Protein AF-A0A2C9JNB5-F1 (afdb_monomer_lite)

Organism: Biomphalaria glabrata (NCBI:txid6526)

Foldseek 3Di:
DDDQVQLVVCCVFQVGSASAQAEAWDQADPVRHGDPDIRGHRHAQTQEAEWEDAPPDDPVDTRAGYCSRLQHQAQKYWYQFNNATKIKGFPDRCCSPDPVAVQWGKIWIGRPDPVCPDIFIKIKHQPVAADDDPDPVSVNVVVVVDQRVVVRVCSNRPRIDIDRPPDDRDD

pLDDT: mean 92.53, std 6.51, range [47.84, 98.31]

Sequence (171 aa):
MEDPTQSLINLALTGSATPHLHNGELLYDDKGNLLPHPVHGIQTRSQIGFMFWDKGEDPEKRTEVGSMLKTPKNPVWVSKVNGQFGLLFSLNPELVSDWRVENKFTMWYYTGLLSQVKPTVLSIETRVGRPRPKTGLQRREEENKIPPLENCIMTKWYGADVKWNGTVPFV

Secondary structure (DSSP, 8-state):
---THHHHHHHHHHS---S--SBSEEEE-TTSPEEEEEEE-B-S--SSEEEEE-TTS-TTSPPPPPHHHHS-SSSEEEEEETTEEEEEE-S-GGGGT-TTGGGEEEEEEE---TT--S-EEEEEE-SS-SPPPSSHHHHHHHHTTS-HHHHHHHTTSTT-EEE-TTPPP--

Structure (mmCIF, N/CA/C/O backbone):
data_AF-A0A2C9JNB5-F1
#
_entry.id   AF-A0A2C9JNB5-F1
#
loop_
_atom_site.group_PDB
_atom_site.id
_atom_site.type_symbol
_atom_site.label_atom_id
_atom_site.label_alt_id
_atom_site.label_comp_id
_atom_site.label_asym_id
_atom_site.label_entity_id
_atom_site.label_seq_id
_atom_site.pdbx_PDB_ins_code
_atom_site.Cartn_x
_atom_site.Cartn_y
_atom_site.Cartn_z
_atom_site.occupancy
_atom_site.B_iso_or_equiv
_atom_site.auth_seq_id
_atom_site.auth_comp_id
_atom_site.auth_asym_id
_atom_site.auth_atom_id
_atom_site.pdbx_PDB_model_num
ATOM 1 N N . MET A 1 1 ? 22.457 -8.039 0.724 1.00 47.84 1 MET A N 1
ATOM 2 C CA . MET A 1 1 ? 21.889 -9.380 0.486 1.00 47.84 1 MET A CA 1
ATOM 3 C C . MET A 1 1 ? 20.623 -9.151 -0.313 1.00 47.84 1 MET A C 1
ATOM 5 O O . MET A 1 1 ? 19.877 -8.256 0.063 1.00 47.84 1 MET A O 1
ATOM 9 N N . GLU A 1 2 ? 20.441 -9.833 -1.438 1.00 66.94 2 GLU A N 1
ATOM 10 C CA . GLU A 1 2 ? 19.207 -9.708 -2.225 1.00 66.94 2 GLU A CA 1
ATOM 11 C C . GLU A 1 2 ? 18.036 -10.273 -1.403 1.00 66.94 2 GLU A C 1
ATOM 13 O O . GLU A 1 2 ? 18.158 -11.362 -0.844 1.00 66.94 2 GLU A O 1
ATOM 18 N N . ASP A 1 3 ? 16.943 -9.514 -1.265 1.00 82.50 3 ASP A N 1
ATOM 19 C CA . ASP A 1 3 ? 15.732 -9.935 -0.547 1.00 82.50 3 ASP A CA 1
ATOM 20 C C . ASP A 1 3 ? 14.721 -10.523 -1.552 1.00 82.50 3 ASP A C 1
ATOM 22 O O . ASP A 1 3 ? 14.084 -9.763 -2.288 1.00 82.50 3 ASP A O 1
ATOM 26 N N . PRO A 1 4 ? 14.536 -11.857 -1.604 1.00 91.69 4 PRO A N 1
ATOM 27 C CA . PRO A 1 4 ? 13.614 -12.489 -2.546 1.00 91.69 4 PRO A CA 1
ATOM 28 C C . PRO A 1 4 ? 12.146 -12.350 -2.122 1.00 91.69 4 PRO A C 1
ATOM 30 O O . PRO A 1 4 ? 11.254 -12.772 -2.861 1.00 91.69 4 PRO A O 1
ATOM 33 N N . THR A 1 5 ? 11.868 -11.786 -0.940 1.00 94.25 5 THR A N 1
ATOM 34 C CA . THR A 1 5 ? 10.520 -11.741 -0.362 1.00 94.25 5 THR A CA 1
ATOM 35 C C . THR A 1 5 ? 9.524 -11.098 -1.321 1.00 94.25 5 THR A C 1
ATOM 37 O O . THR A 1 5 ? 8.430 -11.628 -1.505 1.00 94.25 5 THR A O 1
ATOM 40 N N . GLN A 1 6 ? 9.893 -9.998 -1.986 1.00 95.00 6 GLN A N 1
ATOM 41 C CA . GLN A 1 6 ? 8.970 -9.316 -2.896 1.00 95.00 6 GLN A CA 1
ATOM 42 C C . GLN A 1 6 ? 8.608 -10.173 -4.116 1.00 95.00 6 GLN A C 1
ATOM 44 O O . GLN A 1 6 ? 7.438 -10.219 -4.493 1.00 95.00 6 GLN A O 1
ATOM 49 N N . SER A 1 7 ? 9.571 -10.904 -4.682 1.00 95.81 7 SER A N 1
ATOM 50 C CA . SER A 1 7 ? 9.325 -11.835 -5.789 1.00 95.81 7 SER A CA 1
ATOM 51 C C . SER A 1 7 ? 8.367 -12.956 -5.397 1.00 95.81 7 SER A C 1
ATOM 53 O O . SER A 1 7 ? 7.477 -13.302 -6.171 1.00 95.81 7 SER A O 1
ATOM 55 N N . LEU A 1 8 ? 8.505 -13.499 -4.183 1.00 96.81 8 LEU A N 1
ATOM 56 C CA . LEU A 1 8 ? 7.609 -14.538 -3.669 1.00 96.81 8 LEU A CA 1
ATOM 57 C C . LEU A 1 8 ? 6.182 -14.012 -3.471 1.00 96.81 8 LEU A C 1
ATOM 59 O O . LEU A 1 8 ? 5.219 -14.678 -3.855 1.00 96.81 8 LEU A O 1
ATOM 63 N N . ILE A 1 9 ? 6.037 -12.801 -2.923 1.00 96.19 9 ILE A N 1
ATOM 64 C CA . ILE A 1 9 ? 4.729 -12.153 -2.776 1.00 96.19 9 ILE A CA 1
ATOM 65 C C . ILE A 1 9 ? 4.106 -11.880 -4.147 1.00 96.19 9 ILE A C 1
ATOM 67 O O . ILE A 1 9 ? 2.944 -12.214 -4.371 1.00 96.19 9 ILE A O 1
ATOM 71 N N . ASN A 1 10 ? 4.868 -11.329 -5.090 1.00 96.81 10 ASN A N 1
ATOM 72 C CA . ASN A 1 10 ? 4.367 -11.039 -6.431 1.00 96.81 10 ASN A CA 1
ATOM 73 C C . ASN A 1 10 ? 3.964 -12.315 -7.180 1.00 96.81 10 ASN A C 1
ATOM 75 O O . ASN A 1 10 ? 2.927 -12.311 -7.848 1.00 96.81 10 ASN A O 1
ATOM 79 N N . LEU A 1 11 ? 4.695 -13.422 -7.005 1.00 96.50 11 LEU A N 1
ATOM 80 C CA . LEU A 1 11 ? 4.307 -14.725 -7.546 1.00 96.50 11 LEU A CA 1
ATOM 81 C C . LEU A 1 11 ? 2.952 -15.171 -6.987 1.00 96.50 11 LEU A C 1
ATOM 83 O O . LEU A 1 11 ? 2.073 -15.549 -7.757 1.00 96.50 11 LEU A O 1
ATOM 87 N N . ALA A 1 12 ? 2.755 -15.074 -5.670 1.00 96.31 12 ALA A N 1
ATOM 88 C CA . ALA A 1 12 ? 1.500 -15.458 -5.027 1.00 96.31 12 ALA A CA 1
ATOM 89 C C . ALA A 1 12 ? 0.314 -14.568 -5.444 1.00 96.31 12 ALA A C 1
ATOM 91 O O . ALA A 1 12 ? -0.801 -15.060 -5.606 1.00 96.31 12 ALA A O 1
ATOM 92 N N . LEU A 1 13 ? 0.542 -13.264 -5.629 1.00 96.00 13 LEU A N 1
ATOM 93 C CA . LEU A 1 13 ? -0.511 -12.314 -5.994 1.00 96.00 13 LEU A CA 1
ATOM 94 C C . LEU A 1 13 ? -0.849 -12.342 -7.489 1.00 96.00 13 LEU A C 1
ATOM 96 O O . LEU A 1 13 ? -2.009 -12.178 -7.858 1.00 96.00 13 LEU A O 1
ATOM 100 N N . THR A 1 14 ? 0.155 -12.512 -8.351 1.00 95.19 14 THR A N 1
ATOM 101 C CA . THR A 1 14 ? 0.032 -12.225 -9.792 1.00 95.19 14 THR A CA 1
ATOM 102 C C . THR A 1 14 ? 0.382 -13.398 -10.701 1.00 95.19 14 THR A C 1
ATOM 104 O O . THR A 1 14 ? 0.107 -13.334 -11.897 1.00 95.19 14 THR A O 1
ATOM 107 N N . GLY A 1 15 ? 0.990 -14.459 -10.166 1.00 94.19 15 GLY A N 1
ATOM 108 C CA . GLY A 1 15 ? 1.539 -15.565 -10.951 1.00 94.19 15 GLY A CA 1
ATOM 109 C C . GLY A 1 15 ? 2.912 -15.278 -11.573 1.00 94.19 15 GLY A C 1
ATOM 110 O O . GLY A 1 15 ? 3.423 -16.128 -12.295 1.00 94.19 15 GLY A O 1
ATOM 111 N N . SER A 1 16 ? 3.529 -14.120 -11.293 1.00 93.06 16 SER A N 1
ATOM 112 C CA . SER A 1 16 ? 4.857 -13.739 -11.799 1.00 93.06 16 SER A CA 1
ATOM 113 C C . SER A 1 16 ? 5.824 -13.378 -10.668 1.00 93.06 16 SER A C 1
ATOM 115 O O . SER A 1 16 ? 5.516 -12.546 -9.819 1.00 93.06 16 SER A O 1
ATOM 117 N N . ALA A 1 17 ? 7.018 -13.976 -10.677 1.00 94.62 17 ALA A N 1
ATOM 118 C CA . ALA A 1 17 ? 8.033 -13.844 -9.627 1.00 94.62 17 ALA A CA 1
ATOM 119 C C . ALA A 1 17 ? 8.981 -12.636 -9.805 1.00 94.62 17 ALA A C 1
ATOM 121 O O . ALA A 1 17 ? 10.168 -12.715 -9.487 1.00 94.62 17 ALA A O 1
ATOM 122 N N . THR A 1 18 ? 8.484 -11.513 -10.324 1.00 95.00 18 THR A N 1
ATOM 123 C CA . THR A 1 18 ? 9.281 -10.280 -10.432 1.00 95.00 18 THR A CA 1
ATOM 124 C C . THR A 1 18 ? 9.478 -9.617 -9.061 1.00 95.00 18 THR A C 1
ATOM 126 O O . THR A 1 18 ? 8.519 -9.561 -8.289 1.00 95.00 18 THR A O 1
ATOM 129 N N . PRO A 1 19 ? 10.661 -9.058 -8.738 1.00 94.75 19 PRO A N 1
ATOM 130 C CA . PRO A 1 19 ? 10.844 -8.255 -7.527 1.00 94.75 19 PRO A CA 1
ATOM 131 C C . PRO A 1 19 ? 10.262 -6.839 -7.662 1.00 94.75 19 PRO A C 1
ATOM 133 O O . PRO A 1 19 ? 10.187 -6.102 -6.680 1.00 94.75 19 PRO A O 1
ATOM 136 N N . HIS A 1 20 ? 9.866 -6.428 -8.868 1.00 95.62 20 HIS A N 1
ATOM 137 C CA . HIS A 1 20 ? 9.505 -5.050 -9.165 1.00 95.62 20 HIS A CA 1
ATOM 138 C C . HIS A 1 20 ? 8.011 -4.783 -8.955 1.00 95.62 20 HIS A C 1
ATOM 140 O O . HIS A 1 20 ? 7.153 -5.615 -9.245 1.00 95.62 20 HIS A O 1
ATOM 146 N N . LEU A 1 21 ? 7.703 -3.587 -8.451 1.00 96.25 21 LEU A N 1
ATOM 147 C CA . LEU A 1 21 ? 6.345 -3.167 -8.089 1.00 96.25 21 LEU A CA 1
ATOM 148 C C . LEU A 1 21 ? 5.705 -2.214 -9.108 1.00 96.25 2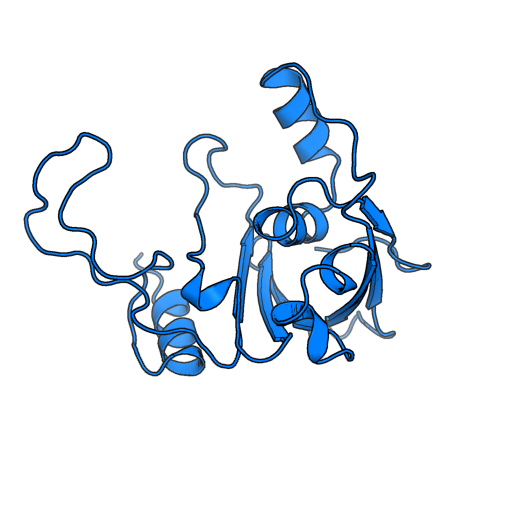1 LEU A C 1
ATOM 150 O O . LEU A 1 21 ? 4.512 -1.927 -8.998 1.00 96.25 21 LEU A O 1
ATOM 154 N N . HIS A 1 22 ? 6.468 -1.728 -10.092 1.00 95.81 22 HIS A N 1
ATOM 155 C CA . HIS A 1 22 ? 5.956 -0.874 -11.162 1.00 95.81 22 HIS A CA 1
ATOM 156 C C . HIS A 1 22 ? 5.144 -1.681 -12.185 1.00 95.81 22 HIS A C 1
ATOM 158 O O . HIS A 1 22 ? 5.189 -2.910 -12.228 1.00 95.81 22 HIS A O 1
ATOM 164 N N . ASN A 1 23 ? 4.393 -0.976 -13.026 1.00 96.44 23 ASN A N 1
ATOM 165 C CA . ASN A 1 23 ? 3.623 -1.595 -14.100 1.00 96.44 23 ASN A CA 1
ATOM 166 C C . ASN A 1 23 ? 4.508 -1.910 -15.311 1.00 96.44 23 ASN A C 1
ATOM 168 O O . ASN A 1 23 ? 5.436 -1.155 -15.602 1.00 96.44 23 ASN A O 1
ATOM 172 N N . GLY A 1 24 ? 4.140 -2.957 -16.051 1.00 95.50 24 GLY A N 1
ATOM 173 C CA . GLY A 1 24 ? 4.671 -3.247 -17.383 1.00 95.50 24 GLY A CA 1
ATOM 174 C C . GLY A 1 24 ? 6.188 -3.400 -17.407 1.00 95.50 24 GLY A C 1
ATOM 175 O O . GLY A 1 24 ? 6.787 -3.882 -16.451 1.00 95.50 24 GLY A O 1
ATOM 176 N N . GLU A 1 25 ? 6.807 -2.999 -18.508 1.00 95.50 25 GLU A N 1
ATOM 177 C CA . GLU A 1 25 ? 8.259 -3.006 -18.672 1.00 95.50 25 GLU A CA 1
ATOM 178 C C . GLU A 1 25 ? 8.823 -1.592 -18.648 1.00 95.50 25 GLU A C 1
ATOM 180 O O . GLU A 1 25 ? 8.264 -0.676 -19.254 1.00 95.50 25 GLU A O 1
ATOM 185 N N . LEU A 1 26 ? 9.963 -1.433 -17.979 1.00 95.12 26 LEU A N 1
ATOM 186 C CA . LEU A 1 26 ? 10.784 -0.238 -18.092 1.00 95.12 26 LEU A CA 1
ATOM 187 C C . LEU A 1 26 ? 11.949 -0.530 -19.030 1.00 95.12 26 LEU A C 1
ATOM 189 O O . LEU A 1 26 ? 12.726 -1.457 -18.810 1.00 95.12 26 LEU A O 1
ATOM 193 N N . LEU A 1 27 ? 12.055 0.285 -20.076 1.00 97.19 27 LEU A N 1
ATOM 194 C CA . LEU A 1 27 ? 13.154 0.244 -21.042 1.00 97.19 27 LEU A CA 1
ATOM 195 C C . LEU A 1 27 ? 14.174 1.356 -20.795 1.00 97.19 27 LEU A C 1
ATOM 197 O O . LEU A 1 27 ? 15.295 1.266 -21.282 1.00 97.19 27 LEU A O 1
ATOM 201 N N . TYR A 1 28 ? 13.792 2.390 -20.047 1.00 96.19 28 TYR A N 1
ATOM 202 C CA . TYR A 1 28 ? 14.600 3.580 -19.814 1.00 96.19 28 TYR A CA 1
ATOM 203 C C . TYR A 1 28 ? 14.723 3.868 -18.319 1.00 96.19 28 TYR A C 1
ATOM 205 O O . TYR A 1 28 ? 13.812 3.555 -17.549 1.00 96.19 28 TYR A O 1
ATOM 213 N N . ASP A 1 29 ? 15.848 4.459 -17.923 1.00 92.62 29 ASP A N 1
ATOM 214 C CA . ASP A 1 29 ? 16.050 4.984 -16.574 1.00 92.62 29 ASP A CA 1
ATOM 215 C C . ASP A 1 29 ? 15.305 6.319 -16.355 1.00 92.62 29 ASP A C 1
ATOM 217 O O . ASP A 1 29 ? 14.651 6.864 -17.249 1.00 92.62 29 ASP A O 1
ATOM 221 N N . ASP A 1 30 ? 15.419 6.863 -15.144 1.00 88.06 30 ASP A N 1
ATOM 222 C CA . ASP A 1 30 ? 14.839 8.150 -14.743 1.00 88.06 30 ASP A CA 1
ATOM 223 C C . ASP A 1 30 ? 15.410 9.360 -15.510 1.00 88.06 30 ASP A C 1
ATOM 225 O O . ASP A 1 30 ? 14.808 10.435 -15.515 1.00 88.06 30 ASP A O 1
ATOM 229 N N . LYS A 1 31 ? 16.547 9.189 -16.191 1.00 93.62 31 LYS A N 1
ATOM 230 C CA . LYS A 1 31 ? 17.210 10.192 -17.035 1.00 93.62 31 LYS A CA 1
ATOM 231 C C . LYS A 1 31 ? 16.921 9.995 -18.526 1.00 93.62 31 LYS A C 1
ATOM 233 O O . LYS A 1 31 ? 17.412 10.778 -19.338 1.00 93.62 31 LYS A O 1
ATOM 238 N N . GLY A 1 32 ? 16.128 8.987 -18.893 1.00 93.75 32 GLY A N 1
ATOM 239 C CA . GLY A 1 32 ? 15.768 8.672 -20.273 1.00 93.75 32 GLY A CA 1
ATOM 240 C C . GLY A 1 32 ? 16.824 7.880 -21.052 1.00 93.75 32 GLY A C 1
ATOM 241 O O . GLY A 1 32 ? 16.709 7.769 -22.272 1.00 93.75 32 GLY A O 1
ATOM 242 N N . ASN A 1 33 ? 17.840 7.318 -20.394 1.00 96.69 33 ASN A N 1
ATOM 243 C CA . ASN A 1 33 ? 18.810 6.438 -21.047 1.00 96.69 33 ASN A CA 1
ATOM 244 C C . ASN A 1 33 ? 18.255 5.021 -21.159 1.00 96.69 33 ASN A C 1
ATOM 246 O O . ASN A 1 33 ? 17.595 4.536 -20.243 1.00 96.69 33 ASN A O 1
ATOM 250 N N . LEU A 1 34 ? 18.558 4.341 -22.267 1.00 97.00 34 LEU A N 1
ATOM 251 C CA . LEU A 1 34 ? 18.165 2.948 -22.468 1.00 97.00 34 LEU A CA 1
ATOM 252 C C . LEU A 1 34 ? 18.859 2.042 -21.439 1.00 97.00 34 LEU A C 1
ATOM 254 O O . LEU A 1 34 ? 20.076 2.109 -21.258 1.00 97.00 34 LEU A O 1
ATOM 258 N N . LEU A 1 35 ? 18.082 1.179 -20.791 1.00 96.44 35 LEU A N 1
ATOM 259 C CA . LEU A 1 35 ? 18.586 0.187 -19.850 1.00 96.44 35 LEU A CA 1
ATOM 260 C C . LEU A 1 35 ? 19.290 -0.963 -20.594 1.00 96.44 35 LEU A C 1
ATOM 262 O O . LEU A 1 35 ? 18.870 -1.322 -21.695 1.00 96.44 35 LEU A O 1
ATOM 266 N N . PRO A 1 36 ? 20.317 -1.602 -19.996 1.00 95.69 36 PRO A N 1
ATOM 267 C CA . PRO A 1 36 ? 20.994 -2.748 -20.612 1.00 95.69 36 PRO A CA 1
ATOM 268 C C . PRO A 1 36 ? 20.052 -3.917 -20.923 1.00 95.69 36 PRO A C 1
ATOM 270 O O . PRO A 1 36 ? 20.254 -4.631 -21.900 1.00 95.69 36 PRO A O 1
ATOM 273 N N . HIS A 1 37 ? 19.030 -4.103 -20.084 1.00 94.81 37 HIS A N 1
ATOM 274 C CA . HIS A 1 37 ? 17.959 -5.076 -20.262 1.00 94.81 37 HIS A CA 1
ATOM 275 C C . HIS A 1 37 ? 16.636 -4.454 -19.791 1.00 94.81 37 HIS A C 1
ATOM 277 O O . HIS A 1 37 ? 16.658 -3.673 -18.833 1.00 94.81 37 HIS A O 1
ATOM 283 N N . PRO A 1 38 ? 15.496 -4.806 -20.412 1.00 94.69 38 PRO A N 1
ATOM 284 C CA . PRO A 1 38 ? 14.180 -4.442 -19.901 1.00 94.69 38 PRO A CA 1
ATOM 285 C C . PRO A 1 38 ? 14.000 -4.889 -18.449 1.00 94.69 38 PRO A C 1
ATOM 287 O O . PRO A 1 38 ? 14.346 -6.011 -18.078 1.00 94.69 38 PRO A O 1
ATOM 290 N N . VAL A 1 39 ? 13.427 -4.016 -17.625 1.00 95.38 39 VAL A N 1
ATOM 291 C CA . VAL A 1 39 ? 13.046 -4.347 -16.251 1.00 95.38 39 VAL A CA 1
ATOM 292 C C . VAL A 1 39 ? 11.564 -4.696 -16.245 1.00 95.38 39 VAL A C 1
ATOM 294 O O . VAL A 1 39 ? 10.711 -3.846 -16.504 1.00 95.38 39 VAL A O 1
ATOM 297 N N . HIS A 1 40 ? 11.253 -5.962 -15.973 1.00 95.00 40 HIS A N 1
ATOM 298 C CA . HIS A 1 40 ? 9.888 -6.481 -16.025 1.00 95.00 40 HIS A CA 1
ATOM 299 C C . HIS A 1 40 ? 9.176 -6.292 -14.685 1.00 95.00 40 HIS A C 1
ATOM 301 O O . HIS A 1 40 ? 9.510 -6.938 -13.696 1.00 95.00 40 HIS A O 1
ATOM 307 N N . GLY A 1 41 ? 8.158 -5.443 -14.660 1.00 96.19 41 GLY A N 1
ATOM 308 C CA . GLY A 1 41 ? 7.249 -5.253 -13.537 1.00 96.19 41 GLY A CA 1
ATOM 309 C C . GLY A 1 41 ? 5.983 -6.099 -13.646 1.00 96.19 41 GLY A C 1
ATOM 310 O O . GLY A 1 41 ? 5.943 -7.159 -14.280 1.00 96.19 41 GLY A O 1
ATOM 311 N N . ILE A 1 42 ? 4.919 -5.612 -13.013 1.00 97.50 42 ILE A N 1
ATOM 312 C CA . ILE A 1 42 ? 3.620 -6.277 -12.955 1.00 97.50 42 ILE A CA 1
ATOM 313 C C . ILE A 1 42 ? 2.846 -6.032 -14.248 1.00 97.50 42 ILE A C 1
ATOM 315 O O . ILE A 1 42 ? 2.537 -4.895 -14.607 1.00 97.50 42 ILE A O 1
ATOM 319 N N . GLN A 1 43 ? 2.499 -7.122 -14.930 1.00 95.06 43 GLN A N 1
ATOM 320 C CA . GLN A 1 43 ? 1.940 -7.076 -16.283 1.00 95.06 43 GLN A CA 1
ATOM 321 C C . GLN A 1 43 ? 0.421 -6.888 -16.312 1.00 95.06 43 GLN A C 1
ATOM 323 O O . GLN A 1 43 ? -0.117 -6.253 -17.215 1.00 95.06 43 GLN A O 1
ATOM 328 N N . THR A 1 44 ? -0.295 -7.430 -15.326 1.00 94.88 44 THR A N 1
ATOM 329 C CA . THR A 1 44 ? -1.762 -7.455 -15.338 1.00 94.88 44 THR A CA 1
ATOM 330 C C . THR A 1 44 ? -2.352 -7.122 -13.981 1.00 94.88 44 THR A C 1
ATOM 332 O O . THR A 1 44 ? -1.778 -7.454 -12.945 1.00 94.88 44 THR A O 1
ATOM 335 N N . ARG A 1 45 ? -3.551 -6.532 -13.992 1.00 95.50 45 ARG A N 1
ATOM 336 C CA . ARG A 1 45 ? -4.314 -6.200 -12.785 1.00 95.50 45 ARG A CA 1
ATOM 337 C C . ARG A 1 45 ? -4.622 -7.455 -11.963 1.00 95.50 45 ARG A C 1
ATOM 339 O O . ARG A 1 45 ? -5.329 -8.352 -12.435 1.00 95.50 45 ARG A O 1
ATOM 346 N N . SER A 1 46 ? -4.144 -7.467 -10.722 1.00 94.69 46 SER A N 1
ATOM 347 C CA . SER A 1 46 ? -4.300 -8.583 -9.785 1.00 94.69 46 SER A CA 1
ATOM 348 C C . SER A 1 46 ? -5.706 -8.670 -9.165 1.00 94.69 46 SER A C 1
ATOM 350 O O . SER A 1 46 ? -6.458 -7.692 -9.128 1.00 94.69 46 SER A O 1
ATOM 352 N N . GLN A 1 47 ? -6.063 -9.852 -8.651 1.00 96.12 47 GLN A N 1
ATOM 353 C CA . GLN A 1 47 ? -7.261 -10.055 -7.825 1.00 96.12 47 GLN A CA 1
ATOM 354 C C . GLN A 1 47 ? -7.114 -9.436 -6.431 1.00 96.12 47 GLN A C 1
ATOM 356 O O . GLN A 1 47 ? -8.080 -8.879 -5.914 1.00 96.12 47 GLN A O 1
ATOM 361 N N . ILE A 1 48 ? -5.910 -9.527 -5.857 1.00 97.50 48 ILE A N 1
ATOM 362 C CA . ILE A 1 48 ? -5.527 -8.987 -4.549 1.00 97.50 48 ILE A CA 1
ATOM 363 C C . ILE A 1 48 ? -4.395 -7.988 -4.768 1.00 97.50 48 ILE A C 1
ATOM 365 O O . ILE A 1 48 ? -3.450 -8.250 -5.514 1.00 97.50 48 ILE A O 1
ATOM 369 N N . GLY A 1 49 ? -4.510 -6.826 -4.144 1.00 97.56 49 GLY A N 1
ATOM 370 C CA . GLY A 1 49 ? -3.568 -5.738 -4.313 1.00 97.56 49 GLY A CA 1
ATOM 371 C C . GLY A 1 49 ? -2.366 -5.838 -3.390 1.00 97.56 49 GLY A C 1
ATOM 372 O O . GLY A 1 49 ? -2.301 -6.673 -2.487 1.00 97.56 49 GLY A O 1
ATOM 373 N N . PHE A 1 50 ? -1.439 -4.914 -3.595 1.00 98.31 50 PHE A N 1
ATOM 374 C CA . PHE A 1 50 ? -0.316 -4.694 -2.698 1.00 98.31 50 PHE A CA 1
ATOM 375 C C . PHE A 1 50 ? -0.197 -3.206 -2.381 1.00 98.31 50 PHE A C 1
ATOM 377 O O . PHE A 1 50 ? -0.407 -2.360 -3.254 1.00 98.31 50 PHE A O 1
ATOM 384 N N . MET A 1 51 ? 0.127 -2.885 -1.134 1.00 97.81 51 MET A N 1
ATOM 385 C CA . MET A 1 51 ? 0.444 -1.532 -0.689 1.00 97.81 51 MET A CA 1
ATOM 386 C C . MET A 1 51 ? 1.743 -1.564 0.103 1.00 97.81 51 MET A C 1
ATOM 388 O O . MET A 1 51 ? 1.997 -2.488 0.872 1.00 97.81 51 MET A O 1
ATOM 392 N N . PHE A 1 52 ? 2.573 -0.552 -0.095 1.00 97.62 52 PHE A N 1
ATOM 393 C CA . PHE A 1 52 ? 3.887 -0.482 0.518 1.00 97.62 52 PHE A CA 1
ATOM 394 C C . PHE A 1 52 ? 4.121 0.915 1.065 1.00 97.62 52 PHE A C 1
ATOM 396 O O . PHE A 1 52 ? 3.745 1.901 0.428 1.00 97.62 52 PHE A O 1
ATOM 403 N N . TRP A 1 53 ? 4.720 0.985 2.247 1.00 96.81 53 TRP A N 1
ATOM 404 C CA . TRP A 1 53 ? 5.283 2.218 2.771 1.00 96.81 53 TRP A CA 1
ATOM 405 C C . TRP A 1 53 ? 6.334 1.910 3.829 1.00 96.81 53 TRP A C 1
ATOM 407 O O . TRP A 1 53 ? 6.113 1.071 4.700 1.00 96.81 53 TRP A O 1
ATOM 417 N N . ASP A 1 54 ? 7.453 2.619 3.800 1.00 95.06 54 ASP A N 1
ATOM 418 C CA . ASP A 1 54 ? 8.477 2.491 4.828 1.00 95.06 54 ASP A CA 1
ATOM 419 C C . ASP A 1 54 ? 9.028 3.868 5.207 1.00 95.06 54 ASP A C 1
ATOM 421 O O . ASP A 1 54 ? 9.398 4.676 4.350 1.00 95.06 54 ASP A O 1
ATOM 425 N N . LYS A 1 55 ? 9.059 4.164 6.507 1.00 92.50 55 LYS A N 1
ATOM 426 C CA . LYS A 1 55 ? 9.570 5.431 7.032 1.00 92.50 55 LYS A CA 1
ATOM 427 C C . LYS A 1 55 ? 11.066 5.601 6.772 1.00 92.50 55 LYS A C 1
ATOM 429 O O . LYS A 1 55 ? 11.526 6.735 6.696 1.00 92.50 55 LYS A O 1
ATOM 434 N N . GLY A 1 56 ? 11.808 4.499 6.678 1.00 92.44 56 GLY A N 1
ATOM 435 C CA . GLY A 1 56 ? 13.254 4.490 6.480 1.00 92.44 56 GLY A CA 1
ATOM 436 C C . GLY A 1 56 ? 13.697 4.801 5.050 1.00 92.44 56 GLY A C 1
ATOM 437 O O . GLY A 1 56 ? 14.885 5.031 4.837 1.00 92.44 56 GLY A O 1
ATOM 438 N N . GLU A 1 57 ? 12.780 4.819 4.079 1.00 92.81 57 GLU A N 1
ATOM 439 C CA . GLU A 1 57 ? 13.106 5.209 2.706 1.00 92.81 57 GLU A CA 1
ATOM 440 C C . GLU A 1 57 ? 13.464 6.689 2.592 1.00 92.81 57 GLU A C 1
ATOM 442 O O . GLU A 1 57 ? 12.901 7.549 3.273 1.00 92.81 57 GLU A O 1
ATOM 447 N N . ASP A 1 58 ? 14.358 6.985 1.649 1.00 89.88 58 ASP A N 1
ATOM 448 C CA . ASP A 1 58 ? 14.603 8.349 1.203 1.00 89.88 58 ASP A CA 1
ATOM 449 C C . ASP A 1 58 ? 13.286 8.956 0.671 1.00 89.88 58 ASP A C 1
ATOM 451 O O . ASP A 1 58 ? 12.710 8.419 -0.282 1.00 89.88 58 ASP A O 1
ATOM 455 N N . PRO A 1 59 ? 12.798 10.076 1.241 1.00 85.56 59 PRO A N 1
ATOM 456 C CA . PRO A 1 59 ? 11.579 10.734 0.779 1.00 85.56 59 PRO A CA 1
ATOM 457 C C . PRO A 1 59 ? 11.599 11.130 -0.704 1.00 85.56 59 PRO A C 1
ATOM 459 O O . PRO A 1 59 ? 10.534 11.305 -1.292 1.00 85.56 59 PRO A O 1
ATOM 462 N N . GLU A 1 60 ? 12.782 11.299 -1.303 1.00 85.12 60 GLU A N 1
ATOM 463 C CA . GLU A 1 60 ? 12.952 11.642 -2.722 1.00 85.12 60 GLU A CA 1
ATOM 464 C C . GLU A 1 60 ? 12.975 10.409 -3.637 1.00 85.12 60 GLU A C 1
ATOM 466 O O . GLU A 1 60 ? 12.844 10.546 -4.852 1.00 85.12 60 GLU A O 1
ATOM 471 N N . LYS A 1 61 ? 13.107 9.204 -3.068 1.00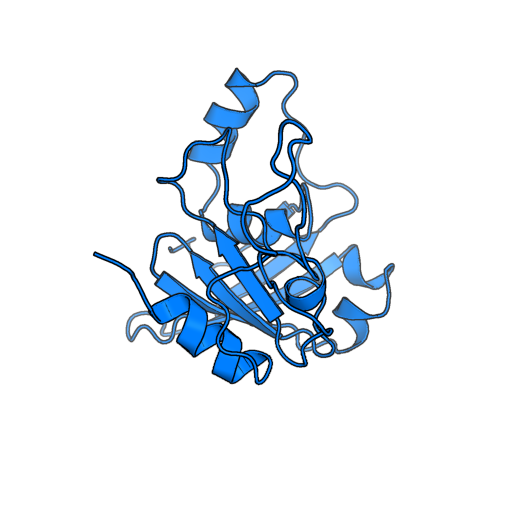 88.88 61 LYS A N 1
ATOM 472 C CA . LYS A 1 61 ? 13.214 7.928 -3.795 1.00 88.88 61 LYS A CA 1
ATOM 473 C C . LYS A 1 61 ? 12.346 6.838 -3.167 1.00 88.88 61 LYS A C 1
ATOM 475 O O . LYS A 1 61 ? 12.775 5.693 -3.029 1.00 88.88 61 LYS A O 1
ATOM 480 N N . ARG A 1 62 ? 11.128 7.199 -2.760 1.00 90.88 62 ARG A N 1
ATOM 481 C CA . ARG A 1 62 ? 10.168 6.246 -2.191 1.00 90.88 62 ARG A CA 1
ATOM 482 C C . ARG A 1 62 ? 9.770 5.195 -3.218 1.00 90.88 62 ARG A C 1
ATOM 484 O O . ARG A 1 62 ? 9.552 5.511 -4.387 1.00 90.88 62 ARG A O 1
ATOM 491 N N . THR A 1 63 ? 9.597 3.960 -2.761 1.00 94.12 63 THR A N 1
ATOM 492 C CA . THR A 1 63 ? 9.081 2.891 -3.613 1.00 94.12 63 THR A CA 1
ATOM 493 C C . THR A 1 63 ? 7.649 3.198 -4.043 1.00 94.12 63 THR A C 1
ATOM 495 O O . THR A 1 63 ? 6.737 3.334 -3.223 1.00 94.12 63 THR A O 1
ATOM 498 N N . GLU A 1 64 ? 7.425 3.246 -5.355 1.00 93.25 64 GLU A N 1
ATOM 499 C CA . GLU A 1 64 ? 6.097 3.410 -5.930 1.00 93.25 64 GLU A CA 1
ATOM 500 C C . GLU A 1 64 ? 5.507 2.064 -6.356 1.00 93.25 64 GLU A C 1
ATOM 502 O O . GLU A 1 64 ? 6.029 1.364 -7.223 1.00 93.25 64 GLU A O 1
ATOM 507 N N . VAL A 1 65 ? 4.363 1.711 -5.765 1.00 97.38 65 VAL A N 1
ATOM 508 C CA . VAL A 1 65 ? 3.569 0.567 -6.228 1.00 97.38 65 VAL A CA 1
ATOM 509 C C . VAL A 1 65 ? 2.705 0.992 -7.415 1.00 97.38 65 VAL A C 1
ATOM 511 O O . VAL A 1 65 ? 1.924 1.944 -7.316 1.00 97.38 65 VAL A O 1
ATOM 514 N N . GLY A 1 66 ? 2.828 0.267 -8.524 1.00 96.88 66 GLY A N 1
ATOM 515 C CA . GLY A 1 66 ? 2.073 0.487 -9.749 1.00 96.88 66 GLY A CA 1
ATOM 516 C C . GLY A 1 66 ? 0.579 0.185 -9.606 1.00 96.88 66 GLY A C 1
ATOM 517 O O . GLY A 1 66 ? 0.128 -0.535 -8.708 1.00 96.88 66 GLY A O 1
ATOM 518 N N . SER A 1 67 ? -0.225 0.736 -10.519 1.00 95.44 67 SER A N 1
ATOM 519 C CA . SER A 1 67 ? -1.684 0.570 -10.491 1.00 95.44 67 SER A CA 1
ATOM 520 C C . SER A 1 67 ? -2.141 -0.886 -10.628 1.00 95.44 67 SER A C 1
ATOM 522 O O . SER A 1 67 ? -3.155 -1.239 -10.036 1.00 95.44 67 SER A O 1
ATOM 524 N N . MET A 1 68 ? -1.381 -1.771 -11.284 1.00 96.44 68 MET A N 1
ATOM 525 C CA . MET A 1 68 ? -1.752 -3.192 -11.396 1.00 96.44 68 MET A CA 1
ATOM 526 C C . MET A 1 68 ? -1.864 -3.903 -10.035 1.00 96.44 68 MET A C 1
ATOM 528 O O . MET A 1 68 ? -2.592 -4.893 -9.922 1.00 96.44 68 MET A O 1
ATOM 532 N N . LEU A 1 69 ? -1.204 -3.361 -9.002 1.00 97.19 69 LEU A N 1
ATOM 533 C CA . LEU A 1 69 ? -1.304 -3.794 -7.607 1.00 97.19 69 LEU A CA 1
ATOM 534 C C . LEU A 1 69 ? -2.097 -2.815 -6.721 1.00 97.19 69 LEU A C 1
ATOM 536 O O . LEU A 1 69 ? -2.795 -3.266 -5.815 1.00 97.19 69 LEU A O 1
ATOM 540 N N . LYS A 1 70 ? -2.045 -1.493 -6.957 1.00 95.75 70 LYS A N 1
ATOM 541 C CA . LYS A 1 70 ? -2.802 -0.510 -6.148 1.00 95.75 70 LYS A CA 1
ATOM 542 C C . LYS A 1 70 ? -4.310 -0.514 -6.420 1.00 95.75 70 LYS A C 1
ATOM 544 O O . LYS A 1 70 ? -5.0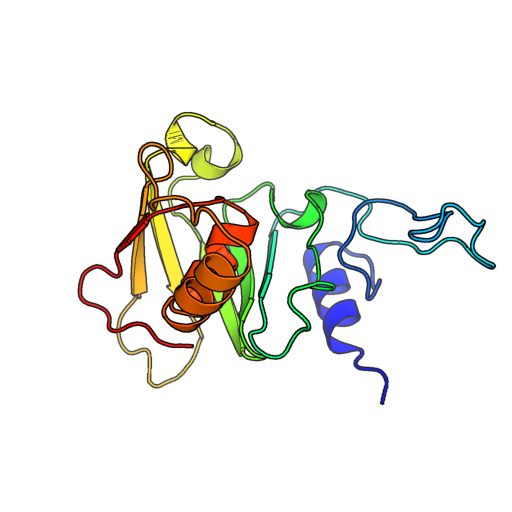88 -0.132 -5.543 1.00 95.75 70 LYS A O 1
ATOM 549 N N . THR A 1 71 ? -4.768 -0.914 -7.602 1.00 94.62 71 THR A N 1
ATOM 550 C CA . THR A 1 71 ? -6.199 -1.019 -7.945 1.00 94.62 71 THR A CA 1
ATOM 551 C C . THR A 1 71 ? -6.559 -2.469 -8.269 1.00 94.62 71 THR A C 1
ATOM 553 O O . THR A 1 71 ? -6.827 -2.789 -9.421 1.00 94.62 71 THR A O 1
ATOM 556 N N . PRO A 1 72 ? -6.580 -3.383 -7.283 1.00 96.50 72 PRO A N 1
ATOM 557 C CA . PRO A 1 72 ? -6.967 -4.777 -7.499 1.00 96.50 72 PRO A CA 1
ATOM 558 C C . PRO A 1 72 ? -8.432 -4.920 -7.919 1.00 96.50 72 PRO A C 1
ATOM 560 O O . PRO A 1 72 ? -9.208 -3.965 -7.845 1.00 96.50 72 PRO A O 1
ATOM 563 N N . LYS A 1 73 ? -8.811 -6.104 -8.406 1.00 95.75 73 LYS A N 1
ATOM 564 C CA . LYS A 1 73 ? -10.200 -6.415 -8.791 1.00 95.75 73 LYS A CA 1
ATOM 565 C C . LYS A 1 73 ? -11.127 -6.560 -7.583 1.00 95.75 73 LYS A C 1
ATOM 567 O O . LYS A 1 73 ? -12.278 -6.156 -7.678 1.00 95.75 73 LYS A O 1
ATOM 572 N N . ASN A 1 74 ? -10.619 -7.076 -6.464 1.00 97.06 74 ASN A N 1
ATOM 573 C CA . ASN A 1 74 ? -11.332 -7.119 -5.188 1.00 97.06 74 ASN A CA 1
ATOM 574 C C . ASN A 1 74 ? -10.719 -6.090 -4.234 1.00 97.06 74 ASN A C 1
ATOM 576 O O . ASN A 1 74 ? -9.505 -5.891 -4.289 1.00 97.06 74 ASN A O 1
ATOM 580 N N . PRO A 1 75 ? -11.495 -5.461 -3.336 1.00 97.38 75 PRO A N 1
ATOM 581 C CA . PRO A 1 75 ? -10.997 -4.460 -2.394 1.00 97.38 75 PRO A CA 1
ATOM 582 C C . PRO A 1 75 ? -10.223 -5.110 -1.233 1.00 97.38 75 PRO A C 1
ATOM 584 O O . PRO A 1 75 ? -10.597 -4.980 -0.071 1.00 97.38 75 PRO A O 1
ATOM 587 N N . VAL A 1 76 ? -9.157 -5.841 -1.557 1.00 98.00 76 VAL A N 1
ATOM 588 C CA . VAL A 1 76 ? -8.272 -6.549 -0.631 1.00 98.00 76 VAL A CA 1
ATOM 589 C C . VAL A 1 76 ? -6.836 -6.253 -1.041 1.00 98.00 76 VAL A C 1
ATOM 591 O O . VAL A 1 76 ? -6.484 -6.399 -2.210 1.00 98.00 76 VAL A O 1
ATOM 594 N N . TRP A 1 77 ? -6.003 -5.870 -0.082 1.00 98.25 77 TRP A N 1
ATOM 595 C CA . TRP A 1 77 ? -4.594 -5.559 -0.265 1.00 98.25 77 TRP A CA 1
ATOM 596 C C . TRP A 1 77 ? -3.763 -6.239 0.815 1.00 98.25 77 TRP A C 1
ATOM 598 O O . TRP A 1 77 ? -4.073 -6.143 2.003 1.00 98.25 77 TRP A O 1
ATOM 608 N N . VAL A 1 78 ? -2.661 -6.860 0.407 1.00 98.00 78 VAL A N 1
ATOM 609 C CA . VAL A 1 78 ? -1.542 -7.115 1.317 1.00 98.00 78 VAL A CA 1
ATOM 610 C C . VAL A 1 78 ? -0.790 -5.799 1.494 1.00 98.00 78 VAL A C 1
ATOM 612 O O . VAL A 1 78 ? -0.441 -5.147 0.513 1.00 98.00 78 VAL A O 1
ATOM 615 N N . SER A 1 79 ? -0.540 -5.386 2.729 1.00 97.31 79 SER A N 1
ATOM 616 C CA . SER A 1 79 ? 0.273 -4.210 3.038 1.00 97.31 79 SER A CA 1
ATOM 617 C C . SER A 1 79 ? 1.618 -4.633 3.613 1.00 97.31 79 SER A C 1
ATOM 619 O O . SER A 1 79 ? 1.651 -5.526 4.454 1.00 97.31 79 SER A O 1
ATOM 621 N N . LYS A 1 80 ? 2.706 -3.965 3.231 1.00 96.69 80 LYS A N 1
ATOM 622 C CA . LYS A 1 80 ? 3.994 -4.018 3.934 1.00 96.69 80 LYS A CA 1
ATOM 623 C C . LYS A 1 80 ? 4.327 -2.608 4.418 1.00 96.69 80 LYS A C 1
ATOM 625 O O . LYS A 1 80 ? 4.625 -1.734 3.607 1.00 96.69 80 LYS A O 1
ATOM 630 N N . VAL A 1 81 ? 4.212 -2.392 5.725 1.00 96.62 81 VAL A N 1
ATOM 631 C CA . VAL A 1 81 ? 4.383 -1.088 6.377 1.00 96.62 81 VAL A CA 1
ATOM 632 C C . VAL A 1 81 ? 5.524 -1.184 7.381 1.00 96.62 81 VAL A C 1
ATOM 634 O O . VAL A 1 81 ? 5.437 -1.989 8.303 1.00 96.62 81 VAL A O 1
ATOM 637 N N . ASN A 1 82 ? 6.597 -0.407 7.196 1.00 94.38 82 ASN A N 1
ATOM 638 C CA . ASN A 1 82 ? 7.810 -0.465 8.034 1.00 94.38 82 ASN A CA 1
ATOM 639 C C . ASN A 1 82 ? 8.325 -1.904 8.244 1.00 94.38 82 ASN A C 1
ATOM 641 O O . ASN A 1 82 ? 8.598 -2.339 9.363 1.00 94.38 82 ASN A O 1
ATOM 645 N N . GLY A 1 83 ? 8.360 -2.692 7.168 1.00 93.06 83 GLY A N 1
ATOM 646 C CA . GLY A 1 83 ? 8.751 -4.105 7.207 1.00 93.06 83 GLY A CA 1
ATOM 647 C C . GLY A 1 83 ? 7.696 -5.083 7.746 1.00 93.06 83 GLY A C 1
ATOM 648 O O . GLY A 1 83 ? 7.864 -6.288 7.565 1.00 93.06 83 GLY A O 1
ATOM 649 N N . GLN A 1 84 ? 6.593 -4.616 8.335 1.00 93.56 84 GLN A N 1
ATOM 650 C CA . GLN A 1 84 ? 5.532 -5.475 8.855 1.00 93.56 84 GLN A CA 1
ATOM 651 C C . GLN A 1 84 ? 4.440 -5.727 7.811 1.00 93.56 84 GLN A C 1
ATOM 653 O O . GLN A 1 84 ? 3.887 -4.798 7.221 1.00 93.56 84 GLN A O 1
ATOM 658 N N . PHE A 1 85 ? 4.089 -6.999 7.615 1.00 95.06 85 PHE A N 1
ATOM 659 C CA . PHE A 1 85 ? 2.969 -7.379 6.762 1.00 95.06 85 PHE A CA 1
ATOM 660 C C . PHE A 1 85 ? 1.618 -7.234 7.473 1.00 95.06 85 PHE A C 1
ATOM 662 O O . PHE A 1 85 ? 1.494 -7.429 8.683 1.00 95.06 85 PHE A O 1
ATOM 669 N N . GLY A 1 86 ? 0.591 -6.927 6.689 1.00 95.75 86 GLY A N 1
ATOM 670 C CA . GLY A 1 86 ? -0.798 -6.867 7.120 1.00 95.75 86 GLY A CA 1
ATOM 671 C C . GLY A 1 86 ? -1.758 -7.020 5.945 1.00 95.75 86 GLY A C 1
ATOM 672 O O . GLY A 1 86 ? -1.350 -7.145 4.790 1.00 95.75 86 GLY A O 1
ATOM 673 N N . LEU A 1 87 ? -3.047 -7.018 6.254 1.00 96.81 87 LEU A N 1
ATOM 674 C CA . LEU A 1 87 ? -4.150 -7.095 5.311 1.00 96.81 87 LEU A CA 1
ATOM 675 C C 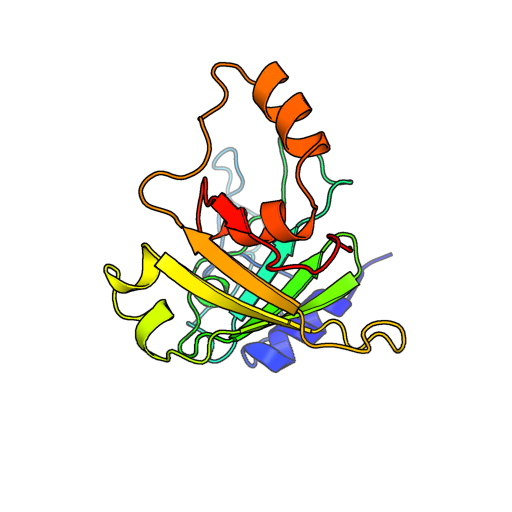. LEU A 1 87 ? -5.054 -5.887 5.503 1.00 96.81 87 LEU A C 1
ATOM 677 O O . LEU A 1 87 ? -5.575 -5.655 6.593 1.00 96.81 87 LEU A O 1
ATOM 681 N N . LEU A 1 88 ? -5.260 -5.153 4.421 1.00 97.56 88 LEU A N 1
ATOM 682 C CA . LEU A 1 88 ? -6.227 -4.076 4.302 1.00 97.56 88 LEU A CA 1
ATOM 683 C C . LEU A 1 88 ? -7.361 -4.553 3.399 1.00 97.56 88 LEU A C 1
ATOM 685 O O . LEU A 1 88 ? -7.101 -5.059 2.312 1.00 97.56 88 LEU A O 1
ATOM 689 N N . PHE A 1 89 ? -8.618 -4.401 3.803 1.00 97.94 89 PHE A N 1
ATOM 690 C CA . PHE A 1 89 ? -9.738 -4.786 2.943 1.00 97.94 89 PHE A CA 1
ATOM 691 C C . PHE A 1 89 ? -11.005 -3.984 3.211 1.00 97.94 89 PHE A C 1
ATOM 693 O O . PHE A 1 89 ? -11.173 -3.394 4.274 1.00 97.94 89 PHE A O 1
ATOM 700 N N . SER A 1 90 ? -11.920 -3.966 2.247 1.00 97.81 90 SER A N 1
ATOM 701 C CA . SER A 1 90 ? -13.272 -3.450 2.438 1.00 97.81 90 SER A CA 1
ATOM 702 C C . SER A 1 90 ? -14.298 -4.546 2.217 1.00 97.81 90 SER A C 1
ATOM 704 O O . SER A 1 90 ? -14.122 -5.427 1.381 1.00 97.81 90 SER A O 1
ATOM 706 N N . LEU A 1 91 ? -15.392 -4.466 2.968 1.00 96.44 91 LEU A N 1
ATOM 707 C CA . LEU A 1 91 ? -16.556 -5.323 2.759 1.00 96.44 91 LEU A CA 1
ATOM 708 C C . LEU A 1 91 ? -17.459 -4.798 1.635 1.00 96.44 91 LEU A C 1
ATOM 710 O O . LEU A 1 91 ? -18.355 -5.516 1.207 1.00 96.44 91 LEU A O 1
ATOM 714 N N . ASN A 1 92 ? -17.239 -3.564 1.160 1.00 96.50 92 ASN A N 1
ATOM 715 C CA . ASN A 1 92 ? -17.941 -3.034 -0.001 1.00 96.50 92 ASN A CA 1
ATOM 716 C C . ASN A 1 92 ? -17.164 -3.383 -1.288 1.00 96.50 92 ASN A C 1
ATOM 718 O O . ASN A 1 92 ? -16.125 -2.760 -1.537 1.00 96.50 92 ASN A O 1
ATOM 722 N N . PRO A 1 93 ? -17.645 -4.329 -2.121 1.00 92.25 93 PRO A N 1
ATOM 723 C CA . PRO A 1 93 ? -16.967 -4.715 -3.358 1.00 92.25 93 PRO A CA 1
ATOM 724 C C . PRO A 1 93 ? -16.853 -3.563 -4.365 1.00 92.25 93 PRO A C 1
ATOM 726 O O . PRO A 1 93 ? -15.925 -3.554 -5.171 1.00 92.25 93 PRO A O 1
ATOM 729 N N . GLU A 1 94 ? -17.736 -2.563 -4.290 1.00 94.19 94 GLU A N 1
ATOM 730 C CA . GLU A 1 94 ? -17.757 -1.428 -5.216 1.00 94.19 94 GLU A CA 1
ATOM 731 C C . GLU A 1 94 ? -16.626 -0.422 -4.967 1.00 94.19 94 GLU A C 1
ATOM 733 O O . GLU A 1 94 ? -16.378 0.440 -5.810 1.00 94.19 94 GLU A O 1
ATOM 738 N N . LEU A 1 95 ? -15.898 -0.539 -3.845 1.00 95.12 95 LEU A N 1
ATOM 739 C CA . LEU A 1 95 ? -14.843 0.405 -3.466 1.00 95.12 95 LEU A CA 1
ATOM 740 C C . LEU A 1 95 ? -13.779 0.592 -4.558 1.00 95.12 95 LEU A C 1
ATOM 742 O O . LEU A 1 95 ? -13.213 1.667 -4.672 1.00 95.12 95 LEU A O 1
ATOM 746 N N . VAL A 1 96 ? -13.475 -0.440 -5.346 1.00 90.25 96 VAL A N 1
ATOM 747 C CA . VAL A 1 96 ? -12.432 -0.382 -6.392 1.00 90.25 96 VAL A CA 1
ATOM 748 C C . VAL A 1 96 ? -12.990 -0.234 -7.811 1.00 90.25 96 VAL A C 1
ATOM 750 O O . VAL A 1 96 ? -12.229 -0.326 -8.781 1.00 90.25 96 VAL A O 1
ATOM 753 N N . SER A 1 97 ? -14.306 -0.049 -7.947 1.00 88.44 97 SER A N 1
ATOM 754 C CA . SER A 1 97 ? -15.002 0.074 -9.234 1.00 88.44 97 SER A CA 1
ATOM 755 C C . SER A 1 97 ? -15.874 1.325 -9.358 1.00 88.44 97 SER A C 1
ATOM 757 O O . SER A 1 97 ? -16.171 1.718 -10.483 1.00 88.44 97 SER A O 1
ATOM 759 N N . ASP A 1 98 ? -16.266 1.963 -8.250 1.00 90.25 98 ASP A N 1
ATOM 760 C CA . ASP A 1 98 ? -17.039 3.207 -8.248 1.00 90.25 98 ASP A CA 1
ATOM 761 C C . ASP A 1 98 ? -16.287 4.338 -7.528 1.00 90.25 98 ASP A C 1
ATOM 763 O O . ASP A 1 98 ? -16.155 4.369 -6.302 1.00 90.25 98 ASP A O 1
ATOM 767 N N . TRP A 1 99 ? -15.865 5.339 -8.304 1.00 85.75 99 TRP A N 1
ATOM 768 C CA . TRP A 1 99 ? -15.190 6.537 -7.801 1.00 85.75 99 TRP A CA 1
ATOM 769 C C . TRP A 1 99 ? -16.030 7.316 -6.775 1.00 85.75 99 TRP A C 1
ATOM 771 O O . TRP A 1 99 ? -15.488 8.062 -5.956 1.00 85.75 99 TRP A O 1
ATOM 781 N N . ARG A 1 100 ? -17.364 7.177 -6.794 1.00 89.31 100 ARG A N 1
ATOM 782 C CA . ARG A 1 100 ? -18.236 7.813 -5.802 1.00 89.31 100 ARG A CA 1
ATOM 783 C C . ARG A 1 100 ? -18.058 7.183 -4.428 1.00 89.31 100 ARG A C 1
ATOM 785 O O . ARG A 1 100 ? -18.067 7.926 -3.445 1.00 89.31 100 ARG A O 1
ATOM 792 N N . VAL A 1 101 ? -17.855 5.869 -4.371 1.00 91.94 101 VAL A N 1
ATOM 793 C CA . VAL A 1 101 ? -17.612 5.111 -3.137 1.00 91.94 101 VAL A CA 1
ATOM 794 C C . VAL A 1 101 ? -16.226 5.425 -2.570 1.00 91.94 101 VAL A C 1
ATOM 796 O O . VAL A 1 101 ? -16.081 5.559 -1.357 1.00 91.94 101 VAL A O 1
ATOM 799 N N . GLU A 1 102 ? -15.233 5.675 -3.429 1.00 91.31 102 GLU A N 1
ATOM 800 C CA . GLU A 1 102 ? -13.867 6.060 -3.022 1.00 91.31 102 GLU A CA 1
ATOM 801 C C . GLU A 1 102 ? -13.776 7.403 -2.270 1.00 91.31 102 GLU A C 1
ATOM 803 O O . GLU A 1 102 ? -12.723 7.751 -1.737 1.00 91.31 102 GLU A O 1
ATOM 808 N N . ASN A 1 103 ? -14.876 8.155 -2.179 1.00 92.75 103 ASN A N 1
ATOM 809 C CA . ASN A 1 103 ? -14.938 9.395 -1.410 1.00 92.75 103 ASN A CA 1
ATOM 810 C C . ASN A 1 103 ? -14.968 9.160 0.099 1.00 92.75 103 ASN A C 1
ATOM 812 O O . ASN A 1 103 ? -14.282 9.850 0.846 1.00 92.75 103 ASN A O 1
ATOM 816 N N . LYS A 1 104 ? -15.782 8.202 0.547 1.00 95.19 104 LYS A N 1
ATOM 817 C CA . LYS A 1 104 ? -15.975 7.914 1.965 1.00 95.19 104 LYS A CA 1
ATOM 818 C C . LYS A 1 104 ? -16.336 6.454 2.154 1.00 95.19 104 LYS A C 1
ATOM 820 O O . LYS A 1 104 ? -17.383 6.011 1.687 1.00 95.19 104 LYS A O 1
ATOM 825 N N . PHE A 1 105 ? -15.496 5.721 2.869 1.00 97.12 105 PHE A N 1
ATOM 826 C CA . PHE A 1 105 ? -15.648 4.277 2.997 1.00 97.12 105 PHE A CA 1
ATOM 827 C C . PHE A 1 105 ? -14.986 3.738 4.263 1.00 97.12 105 PHE A C 1
ATOM 829 O O . PHE A 1 105 ? -14.235 4.426 4.955 1.00 97.12 105 PHE A O 1
ATOM 836 N N . THR A 1 106 ? -15.286 2.478 4.563 1.00 97.75 106 THR A N 1
ATOM 837 C CA . THR A 1 106 ? -14.700 1.745 5.682 1.00 97.75 106 THR A CA 1
ATOM 838 C C . THR A 1 106 ? -13.672 0.744 5.172 1.00 97.75 106 THR A C 1
ATOM 840 O O . THR A 1 106 ? -13.929 0.003 4.217 1.00 97.75 106 THR A O 1
ATOM 843 N N . MET A 1 107 ? -12.527 0.699 5.848 1.00 97.50 107 MET A N 1
ATOM 844 C CA . MET A 1 107 ? -11.496 -0.317 5.667 1.00 97.50 107 MET A CA 1
ATOM 845 C C . MET A 1 107 ? -11.266 -1.089 6.956 1.00 97.50 107 MET A C 1
ATOM 847 O O . MET A 1 107 ? -11.322 -0.538 8.048 1.00 97.50 107 MET A O 1
ATOM 851 N N . TRP A 1 108 ? -10.957 -2.363 6.819 1.00 97.62 108 TRP A N 1
ATOM 852 C CA . TRP A 1 108 ? -10.538 -3.244 7.892 1.00 97.62 108 TRP A CA 1
ATOM 853 C C . TRP A 1 108 ? -9.039 -3.463 7.776 1.00 97.62 108 TRP A C 1
ATOM 855 O O . TRP A 1 108 ? -8.525 -3.607 6.665 1.00 97.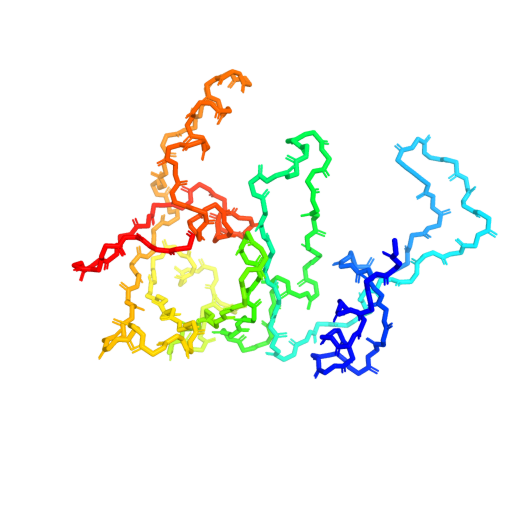62 108 TRP A O 1
ATOM 865 N N . TYR A 1 109 ? -8.351 -3.490 8.913 1.00 97.06 109 TYR A N 1
ATOM 866 C CA . TYR A 1 109 ? -6.925 -3.775 8.987 1.00 97.06 109 TYR A CA 1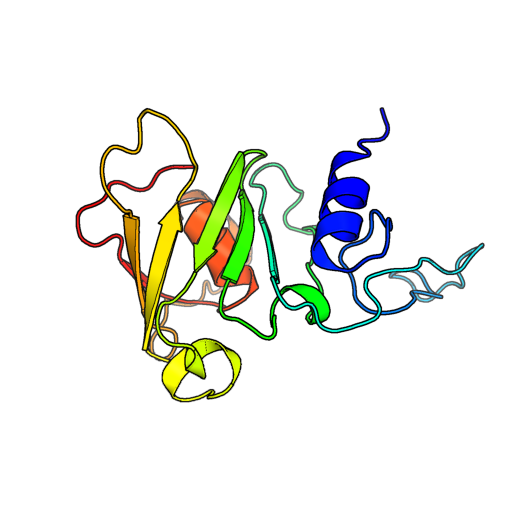
ATOM 867 C C . TYR A 1 109 ? -6.647 -4.946 9.925 1.00 97.06 109 TYR A C 1
ATOM 869 O O . TYR A 1 109 ? -7.107 -4.972 11.070 1.00 97.06 109 TYR A O 1
ATOM 877 N N . TYR A 1 110 ? -5.879 -5.916 9.443 1.00 95.00 110 TYR A N 1
ATOM 878 C CA . TYR A 1 110 ? -5.503 -7.111 10.186 1.00 95.00 110 TYR A CA 1
ATOM 879 C C . TYR A 1 110 ? -4.014 -7.403 10.013 1.00 95.00 110 TYR A C 1
ATOM 881 O O . TYR A 1 110 ? -3.542 -7.546 8.892 1.00 95.00 110 TYR A O 1
ATOM 889 N N . THR A 1 111 ? -3.261 -7.506 11.105 1.00 91.50 111 THR A N 1
ATOM 890 C CA . THR A 1 111 ? -1.812 -7.771 11.077 1.00 91.50 111 THR A CA 1
ATOM 891 C C . THR A 1 111 ? -1.450 -9.215 11.383 1.00 91.50 111 THR A C 1
ATOM 893 O O . THR A 1 111 ? -0.294 -9.593 11.226 1.00 91.50 111 THR A O 1
ATOM 896 N N . GLY A 1 112 ? -2.400 -10.020 11.866 1.00 87.06 112 GLY A N 1
ATOM 897 C CA . GLY A 1 112 ? -2.118 -11.378 12.341 1.00 87.06 112 GLY A CA 1
ATOM 898 C C . GLY A 1 112 ? -1.302 -11.438 13.637 1.00 87.06 112 GLY A C 1
ATOM 899 O O . GLY A 1 112 ? -0.978 -12.530 14.098 1.00 87.06 112 GLY A O 1
ATOM 900 N N . LEU A 1 113 ? -0.977 -10.294 14.252 1.00 88.69 113 LEU A N 1
ATOM 901 C CA . LEU A 1 113 ? -0.296 -10.261 15.544 1.00 88.69 113 LEU A CA 1
ATOM 902 C C . LEU A 1 113 ? -1.228 -10.756 16.653 1.00 88.69 113 LEU A C 1
ATOM 904 O O . LEU A 1 113 ? -2.379 -10.337 16.736 1.00 88.69 113 LEU A O 1
ATOM 908 N N . LEU A 1 114 ? -0.694 -11.559 17.578 1.00 88.50 114 LEU A N 1
ATOM 909 C CA . LEU A 1 114 ? -1.438 -12.043 18.752 1.00 88.50 114 LEU A CA 1
ATOM 910 C C . LEU A 1 114 ? -1.957 -10.905 19.645 1.00 88.50 114 LEU A C 1
ATOM 912 O O . LEU A 1 114 ? -2.967 -11.058 20.325 1.00 88.50 114 LEU A O 1
ATOM 916 N N . SER A 1 115 ? -1.278 -9.755 19.637 1.00 87.94 115 SER A N 1
ATOM 917 C CA . SER A 1 115 ? -1.704 -8.556 20.362 1.00 87.94 115 SER A CA 1
ATOM 918 C C . SER A 1 115 ? -2.932 -7.880 19.743 1.00 87.94 115 SER A C 1
ATOM 920 O O . SER A 1 115 ? -3.610 -7.112 20.429 1.00 87.94 115 SER A O 1
ATOM 922 N N . GLN A 1 116 ? -3.260 -8.164 18.477 1.00 89.50 116 GLN A N 1
ATOM 923 C CA . GLN A 1 116 ? -4.457 -7.643 17.825 1.00 89.50 116 GLN A CA 1
ATOM 924 C C . GLN A 1 116 ? -5.686 -8.470 18.228 1.00 89.50 116 GLN A C 1
ATOM 926 O O . GLN A 1 116 ? -6.185 -9.314 17.490 1.00 89.50 116 GLN A O 1
ATOM 931 N N . VAL A 1 117 ? -6.199 -8.192 19.423 1.00 87.12 117 VAL A N 1
ATOM 932 C CA . VAL A 1 117 ? -7.348 -8.908 20.005 1.00 87.12 117 VAL A CA 1
ATOM 933 C C . VAL A 1 117 ? -8.710 -8.440 19.481 1.00 87.12 117 VAL A C 1
ATOM 935 O O . VAL A 1 117 ? -9.724 -9.088 19.727 1.00 87.12 117 VAL A O 1
ATOM 938 N N . LYS A 1 118 ? -8.762 -7.299 18.784 1.00 87.81 118 LYS A N 1
ATOM 939 C CA . LYS A 1 118 ? -9.984 -6.735 18.196 1.00 87.81 118 LYS A CA 1
ATOM 940 C C . LYS A 1 118 ? -9.736 -6.331 16.743 1.00 87.81 118 LYS A C 1
ATOM 942 O O . LYS A 1 118 ? -8.621 -5.913 16.424 1.00 87.81 118 LYS A O 1
ATOM 947 N N . PRO A 1 119 ? -10.758 -6.400 15.874 1.00 86.06 119 PRO A N 1
ATOM 948 C CA . PRO A 1 119 ? -10.643 -5.884 14.519 1.00 86.06 119 PRO A CA 1
ATOM 949 C C . PRO A 1 119 ? -10.338 -4.385 14.516 1.00 86.06 119 PRO A C 1
ATOM 951 O O . PRO A 1 119 ? -10.962 -3.624 15.258 1.00 86.06 119 PRO A O 1
ATOM 954 N N . THR A 1 120 ? -9.422 -3.959 13.650 1.00 95.44 120 THR A N 1
ATOM 955 C CA . THR A 1 120 ? -9.150 -2.537 13.422 1.00 95.44 120 THR A CA 1
ATOM 956 C C . THR A 1 120 ? -10.013 -2.060 12.269 1.00 95.44 120 THR A C 1
ATOM 958 O O . THR A 1 120 ? -9.861 -2.533 11.143 1.00 95.44 120 THR A O 1
ATOM 961 N N . VAL A 1 121 ? -10.919 -1.127 12.547 1.00 97.19 121 VAL A N 1
ATOM 962 C CA . VAL A 1 121 ? -11.835 -0.563 11.552 1.00 97.19 121 VAL A CA 1
ATOM 963 C C . VAL A 1 121 ? -11.474 0.897 11.339 1.00 97.19 121 VAL A C 1
ATOM 965 O O . VAL A 1 121 ? -11.506 1.690 12.275 1.00 97.19 121 VAL A O 1
ATOM 968 N N . LEU A 1 122 ? -11.165 1.261 10.103 1.00 97.75 122 LEU A N 1
ATOM 969 C CA . LEU A 1 122 ? -10.769 2.596 9.686 1.00 97.75 122 LEU A CA 1
ATOM 970 C C . LEU A 1 122 ? -11.903 3.253 8.897 1.00 97.75 122 LEU A C 1
ATOM 972 O O . LEU A 1 122 ? -12.467 2.644 7.988 1.00 97.75 122 LEU A O 1
ATOM 976 N N . SER A 1 123 ? -12.218 4.505 9.218 1.00 97.44 123 SER A N 1
ATOM 977 C CA . SER A 1 123 ? -13.069 5.353 8.376 1.00 97.44 123 SER A CA 1
ATOM 978 C C . SER A 1 123 ? -12.176 6.246 7.524 1.00 97.44 123 SER A C 1
ATOM 980 O O . SER A 1 123 ? -11.378 7.001 8.080 1.00 97.44 123 SER A O 1
ATOM 982 N N . ILE A 1 124 ? -12.316 6.157 6.203 1.00 97.19 124 ILE A N 1
ATOM 983 C CA . ILE A 1 124 ? -11.513 6.897 5.226 1.00 97.19 124 ILE A CA 1
ATOM 984 C C . ILE A 1 124 ? -12.391 7.956 4.561 1.00 97.19 124 ILE A C 1
ATOM 986 O O . ILE A 1 124 ? -13.499 7.645 4.123 1.00 97.19 124 ILE A O 1
ATOM 990 N N . GLU A 1 125 ? -11.905 9.194 4.484 1.00 95.50 125 GLU A N 1
ATOM 991 C CA . GLU A 1 125 ? -12.551 10.308 3.777 1.00 95.50 125 GLU A CA 1
ATOM 992 C C . GLU A 1 125 ? -11.538 11.002 2.860 1.00 95.50 125 GLU A C 1
ATOM 994 O O . GLU A 1 125 ? -10.505 11.493 3.319 1.00 95.50 125 GLU A O 1
ATOM 999 N N . THR A 1 126 ? -11.833 11.062 1.563 1.00 93.94 126 THR A N 1
ATOM 1000 C CA . THR A 1 126 ? -10.906 11.555 0.533 1.00 93.94 126 THR A CA 1
ATOM 1001 C C . THR A 1 126 ? -11.351 12.872 -0.109 1.00 93.94 126 THR A C 1
ATOM 1003 O O . THR A 1 126 ? -10.519 13.535 -0.724 1.00 93.94 126 THR A O 1
ATOM 1006 N N . ARG A 1 127 ? -12.615 13.312 0.055 1.00 87.94 127 ARG A N 1
ATOM 1007 C CA . ARG A 1 127 ? -13.101 14.570 -0.561 1.00 87.94 127 ARG A CA 1
ATOM 1008 C C . ARG A 1 127 ? -12.547 15.810 0.110 1.00 87.94 127 ARG A C 1
ATOM 1010 O O . ARG A 1 127 ? -12.092 16.729 -0.563 1.00 87.94 127 ARG A O 1
ATOM 1017 N N . VAL A 1 128 ? -12.674 15.860 1.434 1.00 85.88 128 VAL A N 1
ATOM 1018 C CA . VAL A 1 128 ? -12.161 16.977 2.237 1.00 85.88 128 VAL A CA 1
ATOM 1019 C C . VAL A 1 128 ? -10.678 16.756 2.498 1.00 85.88 128 VAL A C 1
ATOM 1021 O O . VAL A 1 128 ? -9.873 17.662 2.295 1.00 85.88 128 VAL A O 1
ATOM 1024 N N . GLY A 1 129 ? -10.337 15.522 2.882 1.00 78.88 129 GLY A N 1
ATOM 1025 C CA . GLY A 1 129 ? -8.974 15.093 3.136 1.00 78.88 129 GLY A CA 1
ATOM 1026 C C . GLY A 1 129 ? -8.258 15.911 4.211 1.00 78.88 129 GLY A C 1
ATOM 1027 O O . GLY A 1 129 ? -8.852 16.688 4.964 1.00 78.88 129 GLY A O 1
ATOM 1028 N N . ARG A 1 130 ? -6.944 15.721 4.278 1.00 85.44 130 ARG A N 1
ATOM 1029 C CA . ARG A 1 130 ? -6.032 16.499 5.114 1.00 85.44 130 ARG A CA 1
ATOM 1030 C C . ARG A 1 130 ? -5.623 17.789 4.400 1.00 85.44 130 ARG A C 1
ATOM 1032 O O . ARG A 1 130 ? -5.494 17.795 3.170 1.00 85.44 130 ARG A O 1
ATOM 1039 N N . PRO A 1 131 ? -5.347 18.872 5.147 1.00 81.88 131 PRO A N 1
ATOM 1040 C CA . PRO A 1 131 ? -4.717 20.059 4.584 1.00 81.88 131 PRO A CA 1
ATOM 1041 C C . PRO A 1 131 ? -3.421 19.686 3.859 1.00 81.88 131 PRO A C 1
ATOM 1043 O O . PRO A 1 131 ? -2.641 18.876 4.353 1.00 81.88 131 PRO A O 1
ATOM 1046 N N . ARG A 1 132 ? -3.184 20.274 2.681 1.00 77.75 132 ARG A N 1
ATOM 1047 C CA . ARG A 1 132 ? -1.934 20.040 1.950 1.00 77.75 132 ARG A CA 1
ATOM 1048 C C . ARG A 1 132 ? -0.815 20.917 2.527 1.00 77.75 132 ARG A C 1
ATOM 1050 O O . ARG A 1 132 ? -1.011 22.135 2.605 1.00 77.75 132 ARG A O 1
ATOM 1057 N N . PRO A 1 133 ? 0.360 20.349 2.844 1.00 82.19 133 PRO A N 1
ATOM 1058 C CA . PRO A 1 133 ? 1.518 21.138 3.241 1.00 82.19 133 PRO A CA 1
ATOM 1059 C C . PRO A 1 133 ? 1.943 22.071 2.103 1.00 82.19 133 PRO A C 1
ATOM 1061 O O . PRO A 1 133 ? 1.928 21.689 0.929 1.00 82.19 133 PRO A O 1
ATOM 1064 N N . LYS A 1 134 ? 2.328 23.307 2.446 1.00 84.12 134 LYS A N 1
ATOM 1065 C CA . LYS A 1 134 ? 2.689 24.346 1.464 1.00 84.12 134 LYS A CA 1
ATOM 1066 C C . LYS A 1 134 ? 4.148 24.258 1.021 1.00 84.12 134 LYS A C 1
ATOM 1068 O O . LYS A 1 134 ? 4.496 24.787 -0.030 1.00 84.12 134 LYS A O 1
ATOM 1073 N N . THR A 1 135 ? 5.001 23.613 1.818 1.00 86.88 135 THR A N 1
ATOM 1074 C CA . THR A 1 135 ? 6.441 23.478 1.556 1.00 86.88 135 THR A CA 1
ATOM 1075 C C . THR A 1 135 ? 6.914 22.034 1.737 1.00 86.88 135 THR A C 1
ATOM 1077 O O . THR A 1 135 ? 6.272 21.232 2.417 1.00 86.88 135 THR A O 1
ATOM 1080 N N . GLY A 1 136 ? 8.068 21.697 1.148 1.00 81.75 136 GLY A N 1
ATOM 1081 C CA . GLY A 1 136 ? 8.684 20.374 1.315 1.00 81.75 136 GLY A CA 1
ATOM 1082 C C . GLY A 1 136 ? 9.084 20.066 2.764 1.00 81.75 136 GLY A C 1
ATOM 1083 O O . GLY A 1 136 ? 8.924 18.934 3.212 1.00 81.75 136 GLY A O 1
ATOM 1084 N N . LEU A 1 137 ? 9.526 21.078 3.521 1.00 83.50 137 LEU A N 1
ATOM 1085 C CA . LEU A 1 137 ? 9.831 20.959 4.954 1.00 83.50 137 LEU A CA 1
ATOM 1086 C C . LEU A 1 137 ? 8.581 20.602 5.768 1.00 83.50 137 LEU A C 1
ATOM 1088 O O . LEU A 1 137 ? 8.604 19.629 6.515 1.00 83.50 137 LEU A O 1
ATOM 1092 N N . GLN A 1 138 ? 7.472 21.320 5.551 1.00 85.00 138 GLN A N 1
ATOM 1093 C CA . GLN A 1 138 ? 6.195 21.024 6.212 1.00 85.00 138 GLN A CA 1
ATOM 1094 C C . GLN A 1 138 ? 5.713 19.612 5.890 1.00 85.00 138 GLN A C 1
ATOM 1096 O O . GLN A 1 138 ? 5.298 18.890 6.789 1.00 85.00 138 GLN A O 1
ATOM 1101 N N . ARG A 1 139 ? 5.840 19.186 4.626 1.00 83.31 139 ARG A N 1
ATOM 1102 C CA . ARG A 1 139 ? 5.489 17.821 4.223 1.00 83.31 139 ARG A CA 1
ATOM 1103 C C . ARG A 1 139 ? 6.268 16.781 5.032 1.00 83.31 139 ARG A C 1
ATOM 1105 O O . ARG A 1 139 ? 5.653 15.864 5.559 1.00 83.31 139 ARG A O 1
ATOM 1112 N N . ARG A 1 140 ? 7.590 16.943 5.170 1.00 81.62 140 ARG A N 1
ATOM 1113 C CA . ARG A 1 140 ? 8.440 16.018 5.944 1.00 81.62 140 ARG A CA 1
ATOM 1114 C C . ARG A 1 140 ? 8.089 16.018 7.437 1.00 81.62 140 ARG A C 1
ATOM 1116 O O . ARG A 1 140 ? 8.087 14.967 8.073 1.00 81.62 140 ARG A O 1
ATOM 1123 N N . GLU A 1 141 ? 7.798 17.179 8.015 1.00 85.38 141 GLU A N 1
ATOM 1124 C CA . GLU A 1 141 ? 7.401 17.288 9.425 1.00 85.38 141 GLU A CA 1
ATOM 1125 C C . GLU A 1 141 ? 6.032 16.660 9.706 1.00 85.38 141 GLU A C 1
ATOM 1127 O O . GLU A 1 141 ? 5.855 16.008 10.736 1.00 85.38 141 GLU A O 1
ATOM 1132 N N . GLU A 1 142 ? 5.066 16.854 8.810 1.00 85.62 142 GLU A N 1
ATOM 1133 C CA . GLU A 1 142 ? 3.729 16.268 8.909 1.00 85.62 142 GLU A CA 1
ATOM 1134 C C . GLU A 1 142 ? 3.774 14.754 8.726 1.00 85.62 142 GLU A C 1
ATOM 1136 O O . GLU A 1 142 ? 3.238 14.025 9.555 1.00 85.62 142 GLU A O 1
ATOM 1141 N N . GLU A 1 143 ? 4.478 14.270 7.703 1.00 86.06 143 GLU A N 1
ATOM 1142 C CA . GLU A 1 143 ? 4.640 12.843 7.418 1.00 86.06 143 GLU A CA 1
ATOM 1143 C C . GLU A 1 143 ? 5.182 12.066 8.626 1.00 86.06 143 GLU A C 1
ATOM 1145 O O . GLU A 1 143 ? 4.711 10.970 8.928 1.00 86.06 143 GLU A O 1
ATOM 1150 N N . ASN A 1 144 ? 6.112 12.667 9.375 1.00 86.19 144 ASN A N 1
ATOM 1151 C CA . ASN A 1 144 ? 6.680 12.081 10.588 1.00 86.19 144 ASN A CA 1
ATOM 1152 C C . ASN A 1 144 ? 5.690 11.940 11.753 1.00 86.19 144 ASN A C 1
ATOM 1154 O O . ASN A 1 144 ? 5.946 11.133 12.652 1.00 86.19 144 ASN A O 1
ATOM 1158 N N . LYS A 1 145 ? 4.607 12.724 11.754 1.00 90.31 145 LYS A N 1
ATOM 1159 C CA . LYS A 1 145 ? 3.547 12.719 12.776 1.00 90.31 145 LYS A CA 1
ATOM 1160 C C . LYS A 1 145 ? 2.381 11.805 12.402 1.00 90.31 145 LYS A C 1
ATOM 1162 O O . LYS A 1 145 ? 1.554 11.499 13.257 1.00 90.31 145 LYS A O 1
ATOM 1167 N N . ILE A 1 146 ? 2.296 11.401 11.137 1.00 92.94 146 ILE A N 1
ATOM 1168 C CA . ILE A 1 146 ? 1.223 10.559 10.620 1.00 92.94 146 ILE A CA 1
ATOM 1169 C C . ILE A 1 146 ? 1.581 9.085 10.865 1.00 92.94 146 ILE A C 1
ATOM 1171 O O . ILE A 1 146 ? 2.708 8.677 10.566 1.00 92.94 146 ILE A O 1
ATOM 1175 N N . PRO A 1 147 ? 0.652 8.270 11.399 1.00 95.31 147 PRO A N 1
ATOM 1176 C CA . PRO A 1 147 ? 0.864 6.838 11.530 1.00 95.31 147 PRO A CA 1
ATOM 1177 C C . PRO A 1 147 ? 1.292 6.190 10.199 1.00 95.31 147 PRO A C 1
ATOM 1179 O O . PRO A 1 147 ? 0.669 6.445 9.166 1.00 95.31 147 PRO A O 1
ATOM 1182 N N . PRO A 1 148 ? 2.318 5.326 10.198 1.00 95.69 148 PRO A N 1
ATOM 1183 C CA . PRO A 1 148 ? 2.826 4.644 9.005 1.00 95.69 148 PRO A CA 1
ATOM 1184 C C . PRO A 1 148 ? 1.759 3.995 8.121 1.00 95.69 148 PRO A C 1
ATOM 1186 O O . PRO A 1 148 ? 1.795 4.139 6.898 1.00 95.69 148 PRO A O 1
ATOM 1189 N N . LEU A 1 149 ? 0.764 3.334 8.722 1.00 96.94 149 LEU A N 1
ATOM 1190 C CA . LEU A 1 149 ? -0.343 2.744 7.968 1.00 96.94 149 LEU A CA 1
ATOM 1191 C C . LEU A 1 149 ? -1.166 3.796 7.211 1.00 96.94 149 LEU A C 1
ATOM 1193 O O . LEU A 1 149 ? -1.577 3.556 6.079 1.00 96.94 149 LEU A O 1
ATOM 1197 N N . GLU A 1 150 ? -1.395 4.968 7.803 1.00 97.00 150 GLU A N 1
ATOM 1198 C CA . GLU A 1 150 ? -2.103 6.058 7.129 1.00 97.00 150 GLU A CA 1
ATOM 1199 C C . GLU A 1 150 ? -1.287 6.594 5.954 1.00 97.00 150 GLU A C 1
ATOM 1201 O O . GLU A 1 150 ? -1.840 6.801 4.875 1.00 97.00 150 GLU A O 1
ATOM 1206 N N . ASN A 1 151 ? 0.032 6.747 6.122 1.00 96.00 151 ASN A N 1
ATOM 1207 C CA . ASN A 1 151 ? 0.917 7.103 5.013 1.00 96.00 151 ASN A CA 1
ATOM 1208 C C . ASN A 1 151 ? 0.851 6.060 3.888 1.00 96.00 151 ASN A C 1
ATOM 1210 O O . ASN A 1 151 ? 0.753 6.427 2.717 1.00 96.00 151 ASN A O 1
ATOM 1214 N N . CYS A 1 152 ? 0.802 4.771 4.236 1.00 97.50 152 CYS A N 1
ATOM 1215 C CA . CYS A 1 152 ? 0.596 3.694 3.275 1.00 97.50 152 CYS A CA 1
ATOM 1216 C C . CYS A 1 152 ? -0.736 3.836 2.528 1.00 97.50 152 CYS A C 1
ATOM 1218 O O . CYS A 1 152 ? -0.743 3.848 1.296 1.00 97.50 152 CYS A O 1
ATOM 1220 N N . ILE A 1 153 ? -1.850 4.026 3.244 1.00 97.12 153 ILE A N 1
ATOM 1221 C CA . ILE A 1 153 ? -3.189 4.260 2.672 1.00 97.12 153 ILE A CA 1
ATOM 1222 C C . ILE A 1 153 ? -3.164 5.456 1.708 1.00 97.12 153 ILE A C 1
ATOM 1224 O O . ILE A 1 153 ? -3.687 5.372 0.593 1.00 97.12 153 ILE A O 1
ATOM 1228 N N . MET A 1 154 ? -2.483 6.539 2.084 1.00 95.25 154 MET A N 1
ATOM 1229 C CA . MET A 1 154 ? -2.358 7.746 1.267 1.00 95.25 154 MET A CA 1
ATOM 1230 C C . MET A 1 154 ? -1.511 7.567 0.002 1.00 95.25 154 MET A C 1
ATOM 1232 O O . MET A 1 154 ? -1.636 8.377 -0.916 1.00 95.25 154 MET A O 1
ATOM 1236 N N . THR A 1 155 ? -0.714 6.498 -0.122 1.00 95.06 155 THR A N 1
ATOM 1237 C CA . THR A 1 155 ? -0.064 6.172 -1.407 1.00 95.06 155 THR A CA 1
ATOM 1238 C C . THR A 1 155 ? -1.078 5.808 -2.495 1.00 95.06 155 THR A C 1
ATOM 1240 O O . THR A 1 155 ? -0.763 5.900 -3.684 1.00 95.06 155 THR A O 1
ATOM 1243 N N . LYS A 1 156 ? -2.286 5.380 -2.104 1.00 95.19 156 LYS A N 1
ATOM 1244 C CA . LYS A 1 156 ? -3.411 5.111 -3.002 1.00 95.19 156 LYS A CA 1
ATOM 1245 C C . LYS A 1 156 ? -4.444 6.235 -2.955 1.00 95.19 156 LYS A C 1
ATOM 1247 O O . LYS A 1 156 ? -4.808 6.761 -4.001 1.00 95.19 156 LYS A O 1
ATOM 1252 N N . TRP A 1 157 ? -4.901 6.603 -1.763 1.00 94.88 157 TRP A N 1
ATOM 1253 C CA . TRP A 1 157 ? -5.910 7.642 -1.560 1.00 94.88 157 TRP A CA 1
ATOM 1254 C C . TRP A 1 157 ? -5.248 8.913 -1.041 1.00 94.88 157 TRP A C 1
ATOM 1256 O O . TRP A 1 157 ? -5.260 9.208 0.154 1.00 94.88 157 TRP A O 1
ATOM 1266 N N . TYR A 1 158 ? -4.601 9.636 -1.954 1.00 91.69 158 TYR A N 1
ATOM 1267 C CA . TYR A 1 158 ? -3.787 10.795 -1.608 1.00 91.69 158 TYR A CA 1
ATOM 1268 C C . TYR A 1 158 ? -4.567 11.835 -0.796 1.00 91.69 158 TYR A C 1
ATOM 1270 O O . TYR A 1 158 ? -5.626 12.303 -1.210 1.00 91.69 158 TYR A O 1
ATOM 1278 N N . GLY A 1 159 ? -4.003 12.219 0.351 1.00 91.50 159 GLY A N 1
ATOM 1279 C CA . GLY A 1 159 ? -4.593 13.212 1.243 1.00 91.50 159 GLY A CA 1
ATOM 1280 C C . GLY A 1 159 ? -5.788 12.710 2.052 1.00 91.50 159 GLY A C 1
ATOM 1281 O O . GLY A 1 159 ? -6.471 13.539 2.640 1.00 91.50 159 GLY A O 1
ATOM 1282 N N . ALA A 1 160 ? -6.058 11.405 2.107 1.00 95.25 160 ALA A N 1
ATOM 1283 C CA . ALA A 1 160 ? -7.155 10.871 2.907 1.00 95.25 160 ALA A CA 1
ATOM 1284 C C . ALA A 1 160 ? -7.044 11.233 4.402 1.00 95.25 160 ALA A C 1
ATOM 1286 O O . ALA A 1 160 ? -5.982 11.117 5.025 1.00 95.25 160 ALA A O 1
ATOM 1287 N N . ASP A 1 161 ? -8.170 11.625 4.999 1.00 95.06 161 ASP A N 1
ATOM 1288 C CA . ASP A 1 161 ? -8.337 11.624 6.452 1.00 95.06 161 ASP A CA 1
ATOM 1289 C C . ASP A 1 161 ? -8.678 10.203 6.916 1.00 95.06 161 ASP A C 1
ATOM 1291 O O . ASP A 1 161 ? -9.482 9.512 6.282 1.00 95.06 161 ASP A O 1
ATOM 1295 N N . VAL A 1 162 ? -8.050 9.755 8.006 1.00 96.06 162 VAL A N 1
ATOM 1296 C CA . VAL A 1 162 ? -8.166 8.374 8.494 1.00 96.06 162 VAL A CA 1
ATOM 1297 C C . VAL A 1 162 ? -8.537 8.399 9.966 1.00 96.06 162 VAL A C 1
ATOM 1299 O O . VAL A 1 162 ? -7.808 8.935 10.796 1.00 96.06 162 VAL A O 1
ATOM 1302 N N . LYS A 1 163 ? -9.671 7.783 10.305 1.00 96.12 163 LYS A N 1
ATOM 1303 C CA . LYS A 1 163 ? -10.132 7.645 11.692 1.00 96.12 163 LYS A CA 1
ATOM 1304 C C . LYS A 1 163 ? -10.063 6.192 12.126 1.00 96.12 163 LYS A C 1
ATOM 1306 O O . LYS A 1 163 ? -10.702 5.343 11.515 1.00 96.12 163 LYS A O 1
ATOM 1311 N N . TRP A 1 164 ? -9.370 5.929 13.230 1.00 96.19 164 TRP A N 1
ATOM 1312 C CA . TRP A 1 164 ? -9.152 4.578 13.766 1.00 96.19 164 TRP A CA 1
ATOM 1313 C C . TRP A 1 164 ? -10.299 4.030 14.624 1.00 96.19 164 TRP A C 1
ATOM 1315 O O . TRP A 1 164 ? -10.182 2.949 15.190 1.00 96.19 164 TRP A O 1
ATOM 1325 N N . ASN A 1 165 ? -11.397 4.782 14.758 1.00 94.88 165 ASN A N 1
ATOM 1326 C CA . ASN A 1 165 ? -12.636 4.348 15.414 1.00 94.88 165 ASN A CA 1
ATOM 1327 C C . ASN A 1 165 ? -12.429 3.669 16.790 1.00 94.88 165 ASN A C 1
ATOM 1329 O O . ASN A 1 165 ? -13.037 2.645 17.091 1.00 94.88 165 ASN A O 1
ATOM 1333 N N . GLY A 1 166 ? -11.567 4.245 17.634 1.00 89.31 166 GLY A N 1
ATOM 1334 C CA . GLY A 1 166 ? -11.293 3.742 18.987 1.00 89.31 166 GLY A CA 1
ATOM 1335 C C . GLY A 1 166 ? -10.130 2.749 19.089 1.00 89.31 166 GLY A C 1
ATOM 1336 O O . GLY A 1 166 ? -9.809 2.313 20.192 1.00 89.31 166 GLY A O 1
ATOM 1337 N N . THR A 1 167 ? -9.469 2.410 17.980 1.00 90.69 167 THR A N 1
ATOM 1338 C CA . THR A 1 167 ? -8.180 1.705 17.988 1.00 90.69 167 THR A CA 1
ATOM 1339 C C . THR A 1 167 ? -7.026 2.708 18.061 1.00 90.69 167 THR A C 1
ATOM 1341 O O . THR A 1 167 ? -7.037 3.729 17.380 1.00 90.69 167 THR A O 1
ATOM 1344 N N . VAL A 1 168 ? -6.021 2.435 18.894 1.00 88.31 168 VAL A N 1
ATOM 1345 C CA . VAL A 1 168 ? -4.781 3.228 18.907 1.00 88.31 168 VAL A CA 1
ATOM 1346 C C . VAL A 1 168 ? -3.970 2.871 17.660 1.00 88.31 168 VAL A C 1
ATOM 1348 O O . VAL A 1 168 ? -3.812 1.676 17.418 1.00 88.31 168 VAL A O 1
ATOM 1351 N N . PRO A 1 169 ? -3.453 3.842 16.884 1.00 87.38 169 PRO A N 1
ATOM 1352 C CA . PRO A 1 169 ? -2.616 3.555 15.726 1.00 87.38 169 PRO A CA 1
ATOM 1353 C C . PRO A 1 169 ? -1.425 2.658 16.071 1.00 87.38 169 PRO A C 1
ATOM 1355 O O . PRO A 1 169 ? -0.739 2.882 17.069 1.00 87.38 169 PRO A O 1
ATOM 1358 N N . PHE A 1 170 ? -1.185 1.646 15.243 1.00 77.81 170 PHE A N 1
ATOM 1359 C CA . PHE A 1 170 ? -0.091 0.694 15.407 1.00 77.81 170 PHE A CA 1
ATOM 1360 C C . PHE A 1 170 ? 0.494 0.331 14.045 1.00 77.81 170 PHE A C 1
ATOM 1362 O O . PHE A 1 170 ? -0.234 0.339 13.046 1.00 77.81 170 PHE A O 1
ATOM 1369 N N . VAL A 1 171 ? 1.777 -0.052 14.066 1.00 64.19 171 VAL A N 1
ATOM 1370 C CA . VAL A 1 171 ? 2.674 -0.200 12.901 1.00 64.19 171 VAL A CA 1
ATOM 1371 C C . VAL A 1 171 ? 3.144 1.135 12.331 1.00 64.19 171 VAL A C 1
ATOM 1373 O O . VAL A 1 171 ? 2.292 2.025 12.112 1.00 64.19 171 VAL A O 1
#

Radius of gyration: 16.66 Å; chains: 1; bounding box: 40×40×43 Å

InterPro domains:
  IPR025257 Deubiquitinating enzyme MINDY-3/4, conserved domain [PF13898] (5-166)
  IPR025257 Deubiquitinating enzyme MINDY-3/4, conserved domain [SM01174] (1-166)
  IPR039785 Deubiquitinating enzyme MINDY-3/4 [PTHR12473] (5-170)